Protein AF-A0A7X9BY46-F1 (afdb_monomer_lite)

pLDDT: mean 79.24, std 11.32, range [39.75, 95.69]

Sequence (156 aa):
MREKTQLNFAQRWQTKLDAPRKAKAKKRRRIIGWVFLGVFIIILGSFPWLYKYKLGMDIAVVNQEIENLQELDFRVYERDTLQAKVNTLEETLEIIEENRMDPSEVLNRLQEYLPAGAVVNSFDMQKDKTLNASITFLSPLDVTFFWSMMNDSEYF

Secondary structure (DSSP, 8-state):
--------HHHHHHHHHHHHHHHHHHHHHHHHHHHHHHHHHHHHHHHHHHHHHHHHHHHHHHHHHHHHHHHHHHHHHHHHHHHHHHHHHHHHHHHHHHH---HHHHHHHHHHHSPTT-EEEEEEE-TTS-EEEEEE-SSHHHHHHHHHHHHH-TT-

Structure (mmCIF, N/CA/C/O backbone):
data_AF-A0A7X9BY46-F1
#
_entry.id   AF-A0A7X9BY46-F1
#
loop_
_atom_site.group_PDB
_atom_site.id
_atom_site.type_symbol
_atom_site.label_atom_id
_atom_site.label_alt_id
_atom_site.label_comp_id
_atom_site.label_asym_id
_atom_site.label_entity_id
_atom_site.label_seq_id
_atom_site.pdbx_PDB_ins_code
_atom_site.Cartn_x
_atom_site.Cartn_y
_atom_site.Cartn_z
_atom_site.occupancy
_atom_site.B_iso_or_equiv
_atom_site.auth_seq_id
_atom_site.auth_comp_id
_atom_site.auth_asym_id
_atom_site.auth_atom_id
_atom_site.pdbx_PDB_model_num
ATOM 1 N N . MET A 1 1 ? 73.039 -23.272 -64.026 1.00 39.75 1 MET A N 1
ATOM 2 C CA . MET A 1 1 ? 71.805 -23.506 -64.809 1.00 39.75 1 MET A CA 1
ATOM 3 C C . MET A 1 1 ? 70.840 -22.369 -64.502 1.00 39.75 1 MET A C 1
ATOM 5 O O . MET A 1 1 ? 70.573 -22.135 -63.336 1.00 39.75 1 MET A O 1
ATOM 9 N N . ARG A 1 2 ? 70.432 -21.583 -65.507 1.00 44.75 2 ARG A N 1
ATOM 10 C CA . ARG A 1 2 ? 69.537 -20.425 -65.328 1.00 44.75 2 ARG A CA 1
ATOM 11 C C . ARG A 1 2 ? 68.089 -20.916 -65.307 1.00 44.75 2 ARG A C 1
ATOM 13 O O . ARG A 1 2 ? 67.628 -21.455 -66.312 1.00 44.75 2 ARG A O 1
ATOM 20 N N . GLU A 1 3 ? 67.397 -20.742 -64.185 1.00 47.78 3 GLU A N 1
ATOM 21 C CA . GLU A 1 3 ? 65.961 -21.007 -64.080 1.00 47.78 3 GLU A CA 1
ATOM 22 C C . GLU A 1 3 ? 65.198 -20.124 -65.071 1.00 47.78 3 GLU A C 1
ATOM 24 O O . GLU A 1 3 ? 65.219 -18.893 -64.996 1.00 47.78 3 GLU A O 1
ATOM 29 N N . LYS A 1 4 ? 64.525 -20.759 -66.033 1.00 51.00 4 LYS A N 1
ATOM 30 C CA . LYS A 1 4 ? 63.579 -20.084 -66.917 1.00 51.00 4 LYS A CA 1
ATOM 31 C C . LYS A 1 4 ? 62.313 -19.807 -66.114 1.00 51.00 4 LYS A C 1
ATOM 33 O O . LYS A 1 4 ? 61.404 -20.630 -66.076 1.00 51.00 4 LYS A O 1
ATOM 38 N N . THR A 1 5 ? 62.244 -18.639 -65.487 1.00 58.19 5 THR A N 1
ATOM 39 C CA . THR A 1 5 ? 60.990 -18.078 -64.981 1.00 58.19 5 THR A CA 1
ATOM 40 C C . THR A 1 5 ? 60.095 -17.805 -66.189 1.00 58.19 5 THR A C 1
ATOM 42 O O . THR A 1 5 ? 60.192 -16.767 -66.840 1.00 58.19 5 THR A O 1
ATOM 45 N N . GLN A 1 6 ? 59.247 -18.770 -66.550 1.00 58.09 6 GLN A N 1
ATOM 46 C CA . GLN A 1 6 ? 58.177 -18.542 -67.513 1.00 58.09 6 GLN A CA 1
ATOM 47 C C . GLN A 1 6 ? 57.203 -17.543 -66.888 1.00 58.09 6 GLN A C 1
ATOM 49 O O . GLN A 1 6 ? 56.367 -17.868 -66.047 1.00 58.09 6 GLN A O 1
ATOM 54 N N . LEU A 1 7 ? 57.372 -16.278 -67.259 1.00 57.84 7 LEU A N 1
ATOM 55 C CA . LEU A 1 7 ? 56.480 -15.195 -66.891 1.00 57.84 7 LEU A CA 1
ATOM 56 C C . LEU A 1 7 ? 55.132 -15.466 -67.561 1.00 57.84 7 LEU A C 1
ATOM 58 O O . LEU A 1 7 ? 54.968 -15.257 -68.758 1.00 57.84 7 LEU A O 1
ATOM 62 N N . ASN A 1 8 ? 54.166 -15.967 -66.794 1.00 68.12 8 ASN A N 1
ATOM 63 C CA . ASN A 1 8 ? 52.811 -16.212 -67.274 1.00 68.12 8 ASN A CA 1
ATOM 64 C C . ASN A 1 8 ? 52.097 -14.866 -67.515 1.00 68.12 8 ASN A C 1
ATOM 66 O O . ASN A 1 8 ? 51.413 -14.317 -66.643 1.00 68.12 8 ASN A O 1
ATOM 70 N N . PHE A 1 9 ? 52.342 -14.276 -68.687 1.00 70.75 9 PHE A N 1
ATOM 71 C CA . PHE A 1 9 ? 51.818 -12.969 -69.089 1.00 70.75 9 PHE A CA 1
ATOM 72 C C . PHE A 1 9 ? 50.289 -12.958 -69.139 1.00 70.75 9 PHE A C 1
ATOM 74 O O . PHE A 1 9 ? 49.684 -11.977 -68.710 1.00 70.75 9 PHE A O 1
ATOM 81 N N . ALA A 1 10 ? 49.668 -14.060 -69.573 1.00 74.88 10 ALA A N 1
ATOM 82 C CA . ALA A 1 10 ? 48.215 -14.202 -69.631 1.00 74.88 10 ALA A CA 1
ATOM 83 C C . ALA A 1 10 ? 47.583 -14.107 -68.234 1.00 74.88 10 ALA A C 1
ATOM 85 O O . ALA A 1 10 ? 46.662 -13.319 -68.017 1.00 74.88 10 ALA A O 1
ATOM 86 N N . GLN A 1 11 ? 48.151 -14.818 -67.256 1.00 75.25 11 GLN A N 1
ATOM 87 C CA . GLN A 1 11 ? 47.676 -14.774 -65.875 1.00 75.25 11 GLN A CA 1
ATOM 88 C C . GLN A 1 11 ? 47.862 -13.380 -65.262 1.00 75.25 11 GLN A C 1
ATOM 90 O O . GLN A 1 11 ? 46.937 -12.845 -64.660 1.00 75.25 11 GLN A O 1
ATOM 95 N N . ARG A 1 12 ? 49.016 -12.728 -65.468 1.00 77.12 12 ARG A N 1
ATOM 96 C CA . ARG A 1 12 ? 49.237 -11.345 -64.997 1.00 77.12 12 ARG A CA 1
ATOM 97 C C . ARG A 1 12 ? 48.282 -10.340 -65.645 1.00 77.12 12 ARG A C 1
ATOM 99 O O . ARG A 1 12 ? 47.848 -9.408 -64.968 1.00 77.12 12 ARG A O 1
ATOM 106 N N . TRP A 1 13 ? 47.958 -10.512 -66.924 1.00 76.19 13 TRP A N 1
ATOM 107 C CA . TRP A 1 13 ? 47.021 -9.652 -67.645 1.00 76.19 13 TRP A CA 1
ATOM 108 C C . TRP A 1 13 ? 45.596 -9.796 -67.108 1.00 76.19 13 TRP A C 1
ATOM 110 O O . TRP A 1 13 ? 44.945 -8.796 -66.807 1.00 76.19 13 TRP A O 1
ATOM 120 N N . GLN A 1 14 ? 45.148 -11.029 -66.871 1.00 78.38 14 GLN A N 1
ATOM 121 C CA . GLN A 1 14 ? 43.839 -11.307 -66.284 1.00 78.38 14 GLN A CA 1
ATOM 122 C C . GLN A 1 14 ? 43.729 -10.754 -64.856 1.00 78.38 14 GLN A C 1
ATOM 124 O O . GLN A 1 14 ? 42.752 -10.084 -64.523 1.00 78.38 14 GLN A O 1
ATOM 129 N N . THR A 1 15 ? 44.776 -10.899 -64.037 1.00 79.12 15 THR A N 1
ATOM 130 C CA . THR A 1 15 ? 44.816 -10.288 -62.700 1.00 79.12 15 THR A CA 1
ATOM 131 C C . THR A 1 15 ? 44.778 -8.760 -62.766 1.00 79.12 15 THR A C 1
ATOM 133 O O . THR A 1 15 ? 44.132 -8.145 -61.921 1.00 79.12 15 THR A O 1
ATOM 136 N N . LYS A 1 16 ? 45.420 -8.129 -63.762 1.00 76.81 16 LYS A N 1
ATOM 137 C CA . LYS A 1 16 ? 45.350 -6.670 -63.976 1.00 76.81 16 LYS A CA 1
ATOM 138 C C . LYS A 1 16 ? 43.960 -6.207 -64.421 1.00 76.81 16 LYS A C 1
ATOM 140 O O . LYS A 1 16 ? 43.518 -5.159 -63.959 1.00 76.81 16 LYS A O 1
ATOM 145 N N . LEU A 1 17 ? 43.266 -6.978 -65.258 1.00 77.69 17 LEU A N 1
ATOM 146 C CA . LEU A 1 17 ? 41.890 -6.688 -65.681 1.00 77.69 17 LEU A CA 1
ATOM 147 C C . LEU A 1 17 ? 40.881 -6.848 -64.532 1.00 77.69 17 LEU A C 1
ATOM 149 O O . LEU A 1 17 ? 39.957 -6.043 -64.398 1.00 77.69 17 LEU A O 1
ATOM 153 N N . ASP A 1 18 ? 41.086 -7.832 -63.655 1.00 79.69 18 ASP A N 1
ATOM 154 C CA . ASP A 1 18 ? 40.222 -8.073 -62.495 1.00 79.69 18 ASP A CA 1
ATOM 155 C C . ASP A 1 18 ? 40.558 -7.204 -61.278 1.00 79.69 18 ASP A C 1
ATOM 157 O O . ASP A 1 18 ? 39.696 -6.980 -60.423 1.00 79.69 18 ASP A O 1
ATOM 161 N N . ALA A 1 19 ? 41.786 -6.689 -61.177 1.00 80.38 19 ALA A N 1
ATOM 162 C CA . ALA A 1 19 ? 42.225 -5.805 -60.099 1.00 80.38 19 ALA A CA 1
ATOM 163 C C . ALA A 1 19 ? 41.276 -4.613 -59.850 1.00 80.38 19 ALA A C 1
ATOM 165 O O . ALA A 1 19 ? 40.884 -4.426 -58.695 1.00 80.38 19 ALA A O 1
ATOM 166 N N . PRO A 1 20 ? 40.822 -3.836 -60.859 1.00 81.19 20 PRO A N 1
ATOM 167 C CA . PRO A 1 20 ? 39.886 -2.734 -60.629 1.00 81.19 20 PRO A CA 1
ATOM 168 C C . PRO A 1 20 ? 38.505 -3.214 -60.161 1.00 81.19 20 PRO A C 1
ATOM 170 O O . PRO A 1 20 ? 37.886 -2.562 -59.316 1.00 81.19 20 PRO A O 1
ATOM 173 N N . ARG A 1 21 ? 38.018 -4.367 -60.644 1.00 81.44 21 ARG A N 1
ATOM 174 C CA . ARG A 1 21 ? 36.743 -4.960 -60.195 1.00 81.44 21 ARG A CA 1
ATOM 175 C C . ARG A 1 21 ? 36.832 -5.428 -58.740 1.00 81.44 21 ARG A C 1
ATOM 177 O O . ARG A 1 21 ? 35.977 -5.075 -57.925 1.00 81.44 21 ARG A O 1
ATOM 184 N N . LYS A 1 22 ? 37.901 -6.144 -58.384 1.00 83.19 22 LYS A N 1
ATOM 185 C CA . LYS A 1 22 ? 38.172 -6.611 -57.013 1.00 83.19 22 LYS A CA 1
ATOM 186 C C . LYS A 1 22 ? 38.416 -5.445 -56.051 1.00 83.19 22 LYS A C 1
ATOM 188 O O . LYS A 1 22 ? 37.908 -5.469 -54.931 1.00 83.19 22 LYS A O 1
ATOM 193 N N . ALA A 1 23 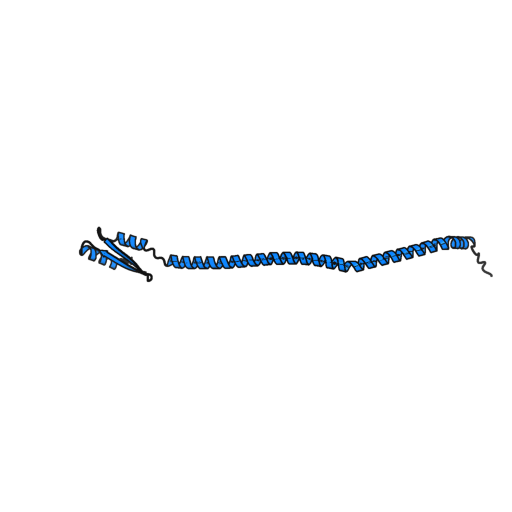? 39.105 -4.390 -56.487 1.00 83.44 23 ALA A N 1
ATOM 194 C CA . ALA A 1 23 ? 39.315 -3.177 -55.695 1.00 83.44 23 ALA A CA 1
ATOM 195 C C . ALA A 1 23 ? 37.996 -2.440 -55.406 1.00 83.44 23 ALA A C 1
ATOM 197 O O . ALA A 1 23 ? 37.740 -2.072 -54.256 1.00 83.44 23 ALA A O 1
ATOM 198 N N . LYS A 1 24 ? 37.115 -2.292 -56.408 1.00 85.44 24 LYS A N 1
ATOM 199 C CA . LYS A 1 24 ? 35.766 -1.726 -56.224 1.00 85.44 24 LYS A CA 1
ATOM 200 C C . LYS A 1 24 ? 34.924 -2.569 -55.261 1.00 85.44 24 LYS A C 1
ATOM 202 O O . LYS A 1 24 ? 34.316 -2.016 -54.345 1.00 85.44 24 LYS A O 1
ATOM 207 N N . ALA A 1 25 ? 34.942 -3.895 -55.402 1.00 87.00 25 ALA A N 1
ATOM 208 C CA . ALA A 1 25 ? 34.233 -4.804 -54.500 1.00 87.00 25 ALA A CA 1
ATOM 209 C C . ALA A 1 25 ? 34.760 -4.728 -53.055 1.00 87.00 25 ALA A C 1
ATOM 211 O O . ALA A 1 25 ? 33.967 -4.666 -52.115 1.00 87.00 25 ALA A O 1
ATOM 212 N N . LYS A 1 26 ? 36.084 -4.658 -52.862 1.00 88.62 26 LYS A N 1
ATOM 213 C CA . LYS A 1 26 ? 36.712 -4.500 -51.539 1.00 88.62 26 LYS A CA 1
ATOM 214 C C . LYS A 1 26 ? 36.345 -3.160 -50.895 1.00 88.62 26 LYS A C 1
ATOM 216 O O . LYS A 1 26 ? 35.997 -3.132 -49.717 1.00 88.62 26 LYS A O 1
ATOM 221 N N . LYS A 1 27 ? 36.348 -2.065 -51.666 1.00 89.50 27 LYS A N 1
ATOM 222 C CA . LYS A 1 27 ? 35.908 -0.740 -51.193 1.00 89.50 27 LYS A CA 1
ATOM 223 C C . LYS A 1 27 ? 34.431 -0.755 -50.791 1.00 89.50 27 LYS A C 1
ATOM 225 O O . LYS A 1 27 ? 34.106 -0.272 -49.713 1.00 89.50 27 LYS A O 1
ATOM 230 N N . ARG A 1 28 ? 33.558 -1.370 -51.599 1.00 90.62 28 ARG A N 1
ATOM 231 C CA . ARG A 1 28 ? 32.123 -1.515 -51.295 1.00 90.62 28 ARG A CA 1
ATOM 232 C C . ARG A 1 28 ? 31.891 -2.319 -50.016 1.00 90.62 28 ARG A C 1
ATOM 234 O O . ARG A 1 28 ? 31.163 -1.856 -49.149 1.00 90.62 28 ARG A O 1
ATOM 241 N N . ARG A 1 29 ? 32.549 -3.473 -49.860 1.00 92.38 29 ARG A N 1
ATOM 242 C CA . ARG A 1 29 ? 32.469 -4.281 -48.628 1.00 92.38 29 ARG A CA 1
ATOM 243 C C . ARG A 1 29 ? 32.945 -3.505 -47.403 1.00 92.38 29 ARG A C 1
ATOM 245 O O . ARG A 1 29 ? 32.303 -3.576 -46.365 1.00 92.38 29 ARG A O 1
ATOM 252 N N . ARG A 1 30 ? 34.021 -2.721 -47.536 1.00 92.69 30 ARG A N 1
ATOM 253 C CA . ARG A 1 30 ? 34.515 -1.864 -46.451 1.00 92.69 30 ARG A CA 1
ATOM 254 C C . ARG A 1 30 ? 33.489 -0.802 -46.055 1.00 92.69 30 ARG A C 1
ATOM 256 O O . ARG A 1 30 ? 33.253 -0.624 -44.872 1.00 92.69 30 ARG A O 1
ATOM 263 N N . ILE A 1 31 ? 32.876 -0.123 -47.027 1.00 93.81 31 ILE A N 1
ATOM 264 C CA . ILE A 1 31 ? 31.834 0.886 -46.768 1.00 93.81 31 ILE A CA 1
ATOM 265 C C . ILE A 1 31 ? 30.633 0.244 -46.070 1.00 93.81 31 ILE A C 1
ATOM 267 O O . ILE A 1 31 ? 30.194 0.747 -45.047 1.00 93.81 31 ILE A O 1
ATOM 271 N N . ILE A 1 32 ? 30.152 -0.892 -46.578 1.00 94.81 32 ILE A N 1
ATOM 272 C CA . ILE A 1 32 ? 29.040 -1.630 -45.967 1.00 94.81 32 ILE A CA 1
ATOM 273 C C . ILE A 1 32 ? 29.382 -2.028 -44.525 1.00 94.81 32 ILE A C 1
ATOM 275 O O . ILE A 1 32 ? 28.563 -1.830 -43.636 1.00 94.81 32 ILE A O 1
ATOM 279 N N . GLY A 1 33 ? 30.603 -2.511 -44.274 1.00 95.44 33 GLY A N 1
ATOM 280 C CA . GLY A 1 33 ? 31.068 -2.830 -42.923 1.00 95.44 33 GLY A CA 1
ATOM 281 C C . GLY A 1 33 ? 31.021 -1.627 -41.976 1.00 95.44 33 GLY A C 1
ATOM 282 O O . GLY A 1 33 ? 30.515 -1.751 -40.867 1.00 95.44 33 GLY A O 1
ATOM 283 N N . TRP A 1 34 ? 31.470 -0.451 -42.428 1.00 95.69 34 TRP A N 1
ATOM 284 C CA . TRP A 1 34 ? 31.388 0.781 -41.634 1.00 95.69 34 TRP A CA 1
ATOM 285 C C . TRP A 1 34 ? 29.950 1.236 -41.378 1.00 95.69 34 TRP A C 1
ATOM 287 O O . TRP A 1 34 ? 29.652 1.698 -40.281 1.00 95.69 34 TRP A O 1
ATOM 297 N N . VAL A 1 35 ? 29.052 1.072 -42.354 1.00 95.00 35 VAL A N 1
ATOM 298 C CA . VAL A 1 35 ? 27.626 1.384 -42.180 1.00 95.0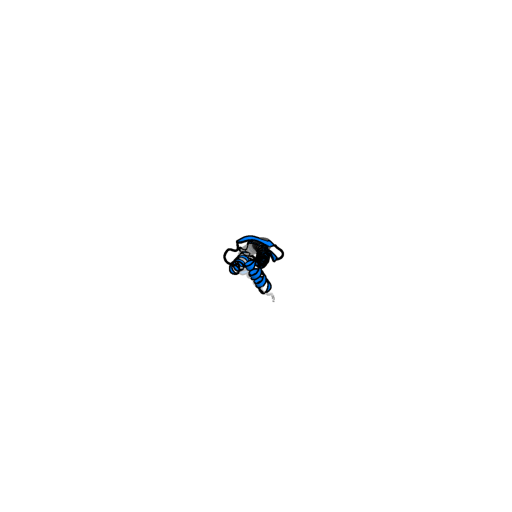0 35 VAL A CA 1
ATOM 299 C C . VAL A 1 35 ? 27.002 0.474 -41.123 1.00 95.00 35 VAL A C 1
ATOM 301 O O . VAL A 1 35 ? 26.357 0.972 -40.204 1.00 95.00 35 VAL A O 1
ATOM 304 N N . PHE A 1 36 ? 27.240 -0.838 -41.195 1.00 95.69 36 PHE A N 1
ATOM 305 C CA . PHE A 1 36 ? 26.735 -1.775 -40.188 1.00 95.69 36 PHE A CA 1
ATOM 306 C C . PHE A 1 36 ? 27.294 -1.488 -38.797 1.00 95.69 36 PHE A C 1
ATOM 308 O O . PHE A 1 36 ? 26.539 -1.509 -37.829 1.00 95.69 36 PHE A O 1
ATOM 315 N N . LEU A 1 37 ? 28.586 -1.168 -38.694 1.00 95.38 37 LEU A N 1
ATOM 316 C CA . LEU A 1 37 ? 29.198 -0.797 -37.421 1.00 95.38 37 LEU A CA 1
ATOM 317 C C . LEU A 1 37 ? 28.551 0.469 -36.835 1.00 95.38 37 LEU A C 1
ATOM 319 O O . LEU A 1 37 ? 28.238 0.502 -35.649 1.00 95.38 37 LEU A O 1
ATOM 323 N N . GLY A 1 38 ? 28.305 1.486 -37.665 1.00 94.50 38 GLY A N 1
ATOM 324 C CA . GLY A 1 38 ? 27.643 2.719 -37.237 1.00 94.50 38 GLY A CA 1
ATOM 325 C C . GLY A 1 38 ? 26.225 2.473 -36.722 1.00 94.50 38 GLY A C 1
ATOM 326 O O . GLY A 1 38 ? 25.875 2.931 -35.638 1.00 94.50 38 GLY A O 1
ATOM 327 N N . VAL A 1 39 ? 25.429 1.685 -37.451 1.00 94.00 39 VAL A N 1
ATOM 328 C CA . VAL A 1 39 ? 24.070 1.310 -37.025 1.00 94.00 39 VAL A CA 1
ATOM 329 C C . VAL A 1 39 ? 24.102 0.511 -35.722 1.00 94.00 39 VAL A C 1
ATOM 331 O O . VAL A 1 39 ? 23.307 0.771 -34.822 1.00 94.00 39 VAL A O 1
ATOM 334 N N . PHE A 1 40 ? 25.045 -0.419 -35.581 1.00 94.62 40 PHE A N 1
ATOM 335 C CA . PHE A 1 40 ? 25.187 -1.230 -34.375 1.00 94.62 40 PHE A CA 1
ATOM 336 C C . PHE A 1 40 ? 25.486 -0.381 -33.130 1.00 94.62 40 PHE A C 1
ATOM 338 O O . PHE A 1 40 ? 24.876 -0.589 -32.083 1.00 94.62 40 PHE A O 1
ATOM 345 N N . ILE A 1 41 ? 26.361 0.623 -33.256 1.00 93.00 41 ILE A N 1
ATOM 346 C CA . ILE A 1 41 ? 26.669 1.564 -32.169 1.00 93.00 41 ILE A CA 1
ATOM 347 C C . ILE A 1 41 ? 25.435 2.391 -31.791 1.00 93.00 41 ILE A C 1
ATOM 349 O O . ILE A 1 41 ? 25.182 2.588 -30.605 1.00 93.00 41 ILE A O 1
ATOM 353 N N . ILE A 1 42 ? 24.643 2.838 -32.770 1.00 90.62 42 ILE A N 1
ATOM 354 C CA . ILE A 1 42 ? 23.410 3.598 -32.511 1.00 90.62 42 ILE A CA 1
ATOM 355 C C . ILE A 1 42 ? 22.397 2.742 -31.741 1.00 90.62 42 ILE A C 1
ATOM 357 O O . ILE A 1 42 ? 21.835 3.205 -30.751 1.00 90.62 42 ILE A O 1
ATOM 361 N N . ILE A 1 43 ? 22.202 1.483 -32.145 1.00 88.62 43 ILE A N 1
ATOM 362 C CA . ILE A 1 43 ? 21.283 0.561 -31.463 1.00 88.62 43 ILE A CA 1
ATOM 363 C C . ILE A 1 43 ? 21.738 0.330 -30.016 1.00 88.62 43 ILE A C 1
ATOM 365 O O . ILE A 1 43 ? 20.943 0.511 -29.093 1.00 88.62 43 ILE A O 1
ATOM 369 N N . LEU A 1 44 ? 23.020 0.017 -29.801 1.00 89.62 44 LEU A N 1
ATOM 370 C CA . LEU A 1 44 ? 23.588 -0.154 -28.459 1.00 89.62 44 LEU A CA 1
ATOM 371 C C . LEU A 1 44 ? 23.467 1.113 -27.606 1.00 89.62 44 LEU A C 1
ATOM 373 O O . LEU A 1 44 ? 23.105 1.025 -26.437 1.00 89.62 44 LEU A O 1
ATOM 377 N N . GLY A 1 45 ? 23.723 2.286 -28.184 1.00 87.62 45 GLY A N 1
ATOM 378 C CA . GLY A 1 45 ? 23.603 3.572 -27.496 1.00 87.62 45 GLY A CA 1
ATOM 379 C C . GLY A 1 45 ? 22.160 3.956 -27.161 1.00 87.62 45 GLY A C 1
ATOM 380 O O . GLY A 1 45 ? 21.928 4.658 -26.180 1.00 87.62 45 GLY A O 1
ATOM 381 N N . SER A 1 46 ? 21.184 3.475 -27.935 1.00 87.06 46 SER A N 1
ATOM 382 C CA . SER A 1 46 ? 19.753 3.698 -27.683 1.00 87.06 46 SER A CA 1
ATOM 383 C C . SER A 1 46 ? 19.156 2.747 -26.638 1.00 87.06 46 SER A C 1
ATOM 385 O O . SER A 1 46 ? 18.129 3.055 -26.029 1.00 87.06 46 SER A O 1
ATOM 387 N N . PHE A 1 47 ? 19.814 1.613 -26.381 1.00 87.69 47 PHE A N 1
ATOM 388 C CA . PHE A 1 47 ? 19.332 0.579 -25.465 1.00 87.69 47 PHE A CA 1
ATOM 389 C C . PHE A 1 47 ? 19.113 1.075 -24.021 1.00 87.69 47 PHE A C 1
ATOM 391 O O . PHE A 1 47 ? 18.060 0.783 -23.450 1.00 87.69 47 PHE A O 1
ATOM 398 N N . PRO A 1 48 ? 20.014 1.887 -23.423 1.00 88.56 48 PRO A N 1
ATOM 399 C CA . PRO A 1 48 ? 19.801 2.448 -22.090 1.00 88.56 48 PRO A CA 1
ATOM 400 C C . PRO A 1 48 ? 18.554 3.330 -21.994 1.00 88.56 48 PRO A C 1
ATOM 402 O O . PRO A 1 48 ? 17.912 3.370 -20.946 1.00 88.56 48 PRO A O 1
ATOM 405 N N . TRP A 1 49 ? 18.202 4.040 -23.068 1.00 86.38 49 TRP A N 1
ATOM 406 C CA . TRP A 1 49 ? 17.035 4.921 -23.075 1.00 86.38 49 TRP A CA 1
ATOM 407 C C . TRP A 1 49 ? 15.733 4.120 -23.106 1.00 86.38 49 TRP A C 1
ATOM 409 O O . TRP A 1 49 ? 14.840 4.371 -22.299 1.00 86.38 49 TRP A O 1
ATOM 419 N N . LEU A 1 50 ? 15.672 3.086 -23.950 1.00 84.31 50 LEU A N 1
ATOM 420 C CA . LEU A 1 50 ? 14.550 2.143 -23.982 1.00 84.31 50 LEU A CA 1
ATOM 421 C C . LEU A 1 50 ? 14.371 1.426 -22.638 1.00 84.31 50 LEU A C 1
ATOM 423 O O . LEU A 1 50 ? 13.248 1.271 -22.162 1.00 84.31 50 LEU A O 1
ATOM 427 N N . TYR A 1 51 ? 15.474 1.038 -21.994 1.00 88.50 51 TYR A N 1
ATOM 428 C CA . TYR A 1 51 ? 15.432 0.400 -20.681 1.00 88.50 51 TYR A CA 1
ATOM 429 C C . TYR A 1 51 ? 14.905 1.343 -19.590 1.00 88.50 51 TYR A C 1
ATOM 431 O O . TYR A 1 51 ? 14.040 0.954 -18.808 1.00 88.50 51 TYR A O 1
ATOM 439 N N . LYS A 1 52 ? 15.361 2.603 -19.570 1.00 88.44 52 LYS A N 1
ATOM 440 C CA . LYS A 1 52 ? 14.836 3.625 -18.648 1.00 88.44 52 LYS A CA 1
ATOM 441 C C . LYS A 1 52 ? 13.351 3.893 -18.864 1.00 88.44 52 LYS A C 1
ATOM 443 O O . LYS A 1 52 ? 12.626 4.057 -17.890 1.00 88.44 52 LYS A O 1
ATOM 448 N N . TYR A 1 53 ? 12.906 3.932 -20.116 1.00 89.19 53 TYR A N 1
ATOM 449 C CA . TYR A 1 53 ? 11.497 4.134 -20.436 1.00 89.19 53 TYR A CA 1
ATOM 450 C C . TYR A 1 53 ? 10.628 2.997 -19.887 1.00 89.19 53 TYR A C 1
ATOM 452 O O . TYR A 1 53 ? 9.640 3.257 -19.203 1.00 89.19 53 TYR A O 1
ATOM 460 N N . LYS A 1 54 ? 11.047 1.743 -20.101 1.00 90.50 54 LYS A N 1
ATOM 461 C CA . LYS A 1 54 ? 10.361 0.575 -19.538 1.00 90.50 54 LYS A CA 1
ATOM 462 C C . LYS A 1 54 ? 10.320 0.620 -18.007 1.00 90.50 54 LYS A C 1
ATOM 464 O O . LYS A 1 54 ? 9.255 0.460 -17.430 1.00 90.50 54 LYS A O 1
ATOM 469 N N . LEU A 1 55 ? 11.453 0.910 -17.364 1.00 88.81 55 LEU A N 1
ATOM 470 C CA . LEU A 1 55 ? 11.518 1.061 -15.907 1.00 88.81 55 LEU A CA 1
ATOM 471 C C . LEU A 1 55 ? 10.553 2.131 -15.384 1.00 88.81 55 LEU A C 1
ATOM 473 O O . LEU A 1 55 ? 9.917 1.921 -14.361 1.00 88.81 55 LEU A O 1
ATOM 477 N N . GLY A 1 56 ? 10.430 3.266 -16.076 1.00 90.25 56 GLY A N 1
ATOM 478 C CA . GLY A 1 56 ? 9.488 4.318 -15.691 1.00 90.25 56 GLY A CA 1
ATOM 479 C C . GLY A 1 56 ? 8.032 3.855 -15.743 1.00 90.25 56 GLY A C 1
ATOM 480 O O . GLY A 1 56 ? 7.261 4.179 -14.844 1.00 90.25 56 GLY A O 1
ATOM 481 N N . MET A 1 57 ? 7.669 3.061 -16.755 1.00 91.06 57 MET A N 1
ATOM 482 C CA . MET A 1 57 ? 6.340 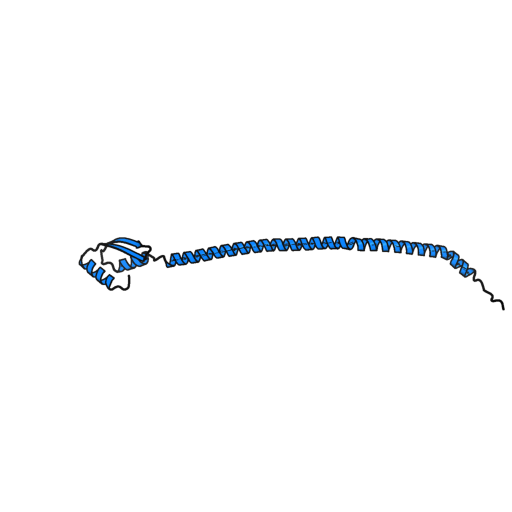2.451 -16.834 1.00 91.06 57 MET A CA 1
ATOM 483 C C . MET A 1 57 ? 6.102 1.444 -15.708 1.00 91.06 57 MET A C 1
ATOM 485 O O . MET A 1 57 ? 5.066 1.510 -15.054 1.00 91.06 57 MET A O 1
ATOM 489 N N . ASP A 1 58 ? 7.060 0.549 -15.463 1.00 88.38 58 ASP A N 1
ATOM 490 C CA . ASP A 1 58 ? 6.940 -0.473 -14.419 1.00 88.38 58 ASP A CA 1
ATOM 491 C C . ASP A 1 58 ? 6.796 0.183 -13.031 1.00 88.38 58 ASP A C 1
ATOM 493 O O . ASP A 1 58 ? 5.939 -0.208 -12.242 1.00 88.38 58 ASP A O 1
ATOM 497 N N . ILE A 1 59 ? 7.562 1.248 -12.759 1.00 89.31 59 ILE A N 1
ATOM 498 C CA . ILE A 1 59 ? 7.445 2.041 -11.524 1.00 89.31 59 ILE A CA 1
ATOM 499 C C . ILE A 1 59 ? 6.069 2.705 -11.413 1.00 89.31 59 ILE A C 1
ATOM 501 O O . ILE A 1 59 ? 5.493 2.719 -10.330 1.00 89.31 59 ILE A O 1
ATOM 505 N N . ALA A 1 60 ? 5.530 3.255 -12.504 1.00 90.94 60 ALA A N 1
ATOM 506 C CA . ALA A 1 60 ? 4.219 3.900 -12.478 1.00 90.94 60 ALA A CA 1
ATOM 507 C C . ALA A 1 60 ? 3.097 2.909 -12.130 1.00 90.94 60 ALA A C 1
ATOM 509 O O . ALA A 1 60 ? 2.238 3.230 -11.313 1.00 90.94 60 ALA A O 1
ATOM 510 N N . VAL A 1 61 ? 3.140 1.697 -12.695 1.00 91.31 61 VAL A N 1
ATOM 511 C CA . VAL A 1 61 ? 2.175 0.631 -12.384 1.00 91.31 61 VAL A CA 1
ATOM 512 C C . VAL A 1 61 ? 2.268 0.228 -10.913 1.00 91.31 61 VAL A C 1
ATOM 514 O O . VAL A 1 61 ? 1.249 0.173 -10.229 1.00 91.31 61 VAL A O 1
ATOM 517 N N . VAL A 1 62 ? 3.483 0.005 -10.407 1.00 90.56 62 VAL A N 1
ATOM 518 C CA . VAL A 1 62 ? 3.697 -0.373 -9.002 1.00 90.56 62 VAL A CA 1
ATOM 519 C C . VAL A 1 62 ? 3.251 0.737 -8.049 1.00 90.56 62 VAL A C 1
ATOM 521 O O . VAL A 1 62 ? 2.598 0.455 -7.051 1.00 90.56 62 VAL A O 1
ATOM 524 N N . ASN A 1 63 ? 3.551 2.002 -8.349 1.00 90.19 63 ASN A N 1
ATOM 525 C CA . ASN A 1 63 ? 3.108 3.124 -7.519 1.00 90.19 63 ASN A CA 1
ATOM 526 C C . ASN A 1 63 ? 1.581 3.223 -7.463 1.00 90.19 63 ASN A C 1
ATOM 528 O O . ASN A 1 63 ? 1.030 3.453 -6.392 1.00 90.19 63 ASN A O 1
ATOM 532 N N . GLN A 1 64 ? 0.902 2.999 -8.587 1.00 88.88 64 GLN A N 1
ATOM 533 C CA . GLN A 1 64 ? -0.557 2.984 -8.622 1.00 88.88 64 GLN A CA 1
ATOM 534 C C . GLN A 1 64 ? -1.139 1.839 -7.775 1.00 88.88 64 GLN A C 1
ATOM 536 O O . GLN A 1 64 ? -2.152 2.011 -7.103 1.00 88.88 64 GLN A O 1
ATOM 541 N N . GLU A 1 65 ? -0.494 0.672 -7.771 1.00 86.56 65 GLU A N 1
ATOM 542 C CA . GLU A 1 65 ? -0.892 -0.447 -6.912 1.00 86.56 65 GLU A CA 1
ATOM 543 C C . GLU A 1 65 ? -0.675 -0.134 -5.422 1.00 86.56 65 GLU A C 1
ATOM 545 O O . GLU A 1 65 ? -1.547 -0.421 -4.603 1.00 86.56 65 GLU A O 1
ATOM 550 N N . ILE A 1 66 ? 0.432 0.529 -5.074 1.00 84.31 66 ILE A N 1
ATOM 551 C CA . ILE A 1 66 ? 0.702 0.998 -3.706 1.00 84.31 66 ILE A CA 1
ATOM 552 C C . ILE A 1 66 ? -0.360 2.005 -3.246 1.00 84.31 66 ILE A C 1
ATOM 554 O O . ILE A 1 66 ? -0.859 1.881 -2.129 1.00 84.31 66 ILE A O 1
ATOM 558 N N . GLU A 1 67 ? -0.730 2.977 -4.082 1.00 83.94 67 GLU A N 1
ATOM 559 C CA . GLU A 1 67 ? -1.772 3.961 -3.749 1.00 83.94 67 GLU A CA 1
ATOM 560 C C . GLU A 1 67 ? -3.123 3.287 -3.472 1.00 83.94 67 GLU A C 1
ATOM 562 O O . GLU A 1 67 ? -3.775 3.591 -2.472 1.00 83.94 67 GLU A O 1
ATOM 567 N N . ASN A 1 68 ? -3.511 2.308 -4.294 1.00 81.56 68 ASN A N 1
ATOM 568 C CA . ASN A 1 68 ? -4.747 1.550 -4.082 1.00 81.56 68 ASN A CA 1
ATOM 569 C C . ASN A 1 68 ? -4.732 0.767 -2.757 1.00 81.56 68 ASN A C 1
ATOM 571 O O . ASN A 1 68 ? -5.753 0.681 -2.072 1.00 81.56 68 ASN A O 1
ATOM 575 N N . LEU A 1 69 ? -3.583 0.194 -2.384 1.00 82.81 69 LEU A N 1
ATOM 576 C CA . LEU A 1 69 ? -3.431 -0.520 -1.113 1.00 82.81 69 LEU A CA 1
ATOM 577 C C . LEU A 1 69 ? -3.488 0.429 0.090 1.00 82.81 69 LEU A C 1
ATOM 579 O O . LEU A 1 69 ? -4.096 0.085 1.099 1.00 82.81 69 LEU A O 1
ATOM 583 N N . GLN A 1 70 ? -2.934 1.638 -0.023 1.00 82.25 70 GLN A N 1
ATOM 584 C CA . GLN A 1 70 ? -3.034 2.652 1.032 1.00 82.25 70 GLN A CA 1
ATOM 585 C C . GLN A 1 70 ? -4.479 3.104 1.275 1.00 82.25 70 GLN A C 1
ATOM 587 O O . GLN A 1 70 ? -4.877 3.293 2.426 1.00 82.25 70 GLN A O 1
ATOM 592 N N . GLU A 1 71 ? -5.286 3.254 0.219 1.00 82.81 71 GLU A N 1
ATOM 593 C CA . GLU A 1 71 ? -6.715 3.549 0.382 1.00 82.81 71 GLU A CA 1
ATOM 594 C C . GLU A 1 71 ? -7.443 2.400 1.099 1.00 82.81 71 GLU A C 1
ATOM 596 O O . GLU A 1 71 ? -8.287 2.639 1.968 1.00 82.81 71 GLU A O 1
ATOM 601 N N . LEU A 1 72 ? -7.099 1.150 0.774 1.00 82.25 72 LEU A N 1
ATOM 602 C CA . LEU A 1 72 ? -7.676 -0.022 1.427 1.00 82.25 72 LEU A CA 1
ATOM 603 C C . LEU A 1 72 ? -7.315 -0.075 2.919 1.00 82.25 72 LEU A C 1
ATOM 605 O O . LEU A 1 72 ? -8.209 -0.278 3.742 1.00 82.25 72 LEU A O 1
ATOM 609 N N . ASP A 1 73 ? -6.054 0.173 3.275 1.00 82.38 73 ASP A N 1
ATOM 610 C CA . ASP A 1 73 ? -5.602 0.237 4.671 1.00 82.38 73 ASP A CA 1
ATOM 611 C C . ASP A 1 73 ? -6.358 1.312 5.463 1.00 82.38 73 ASP A C 1
ATOM 613 O O . ASP A 1 73 ? -6.789 1.066 6.594 1.00 82.38 73 ASP A O 1
ATOM 617 N N . PHE A 1 74 ? -6.597 2.484 4.864 1.00 84.56 74 PHE A N 1
ATOM 618 C CA . PHE A 1 74 ? -7.389 3.539 5.500 1.00 84.56 74 PHE A CA 1
ATOM 619 C C . PHE A 1 74 ? -8.831 3.089 5.773 1.00 84.56 74 PHE A C 1
ATOM 621 O O . PHE A 1 74 ? -9.350 3.295 6.871 1.00 84.56 74 PHE A O 1
ATOM 628 N N . ARG A 1 75 ? -9.472 2.426 4.802 1.00 81.75 75 ARG A N 1
ATOM 629 C CA . ARG A 1 75 ? -10.841 1.907 4.958 1.00 81.75 75 ARG A CA 1
ATOM 630 C C . ARG A 1 75 ? -10.931 0.807 6.016 1.00 81.75 75 ARG A C 1
ATOM 632 O O . ARG A 1 75 ? -11.910 0.763 6.760 1.00 81.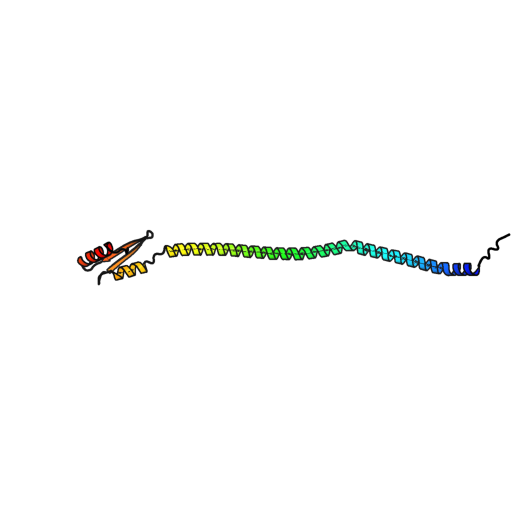75 75 ARG A O 1
ATOM 639 N N . VAL A 1 76 ? -9.929 -0.069 6.104 1.00 88.69 76 VAL A N 1
ATOM 640 C CA . VAL A 1 76 ? -9.861 -1.106 7.148 1.00 88.69 76 VAL A CA 1
ATOM 641 C C . VAL A 1 76 ? -9.700 -0.466 8.525 1.00 88.69 76 VAL A C 1
ATOM 643 O O . VAL A 1 76 ? -10.443 -0.812 9.443 1.00 88.69 76 VAL A O 1
ATOM 646 N N . TYR A 1 77 ? -8.811 0.520 8.657 1.00 89.88 77 TYR A N 1
ATOM 647 C CA . TYR A 1 77 ? -8.641 1.264 9.904 1.00 89.88 77 TYR A CA 1
ATOM 648 C C . TYR A 1 77 ? -9.941 1.955 10.341 1.00 89.88 77 TYR A C 1
ATOM 650 O O . TYR A 1 77 ? -10.361 1.822 11.491 1.00 89.88 77 TYR A O 1
ATOM 658 N N . GLU A 1 78 ? -10.628 2.644 9.426 1.00 89.50 78 GLU A N 1
ATOM 659 C CA . GLU A 1 78 ? -11.922 3.271 9.714 1.00 89.50 78 GLU A CA 1
ATOM 660 C C . GLU A 1 78 ? -12.946 2.234 10.200 1.00 89.50 78 GLU A C 1
ATOM 662 O O . GLU A 1 78 ? -13.580 2.426 11.241 1.00 89.50 78 GLU A O 1
ATOM 667 N N . ARG A 1 79 ? -13.046 1.090 9.517 1.00 91.31 79 ARG A N 1
ATOM 668 C CA . ARG A 1 79 ? -13.940 -0.005 9.906 1.00 91.31 79 ARG A CA 1
ATOM 669 C C . ARG A 1 79 ? -13.627 -0.542 11.302 1.00 91.31 79 ARG A C 1
ATOM 671 O O . ARG A 1 79 ? -14.555 -0.737 12.085 1.00 91.31 79 ARG A O 1
ATOM 678 N N . ASP A 1 80 ? -12.361 -0.765 11.634 1.00 88.56 80 ASP A N 1
ATOM 679 C CA . ASP A 1 80 ? -11.976 -1.304 12.942 1.00 88.56 80 ASP A CA 1
ATOM 680 C C . ASP A 1 80 ? -12.221 -0.295 14.071 1.00 88.56 80 ASP A C 1
ATOM 682 O O . ASP A 1 80 ? -12.703 -0.669 15.142 1.00 88.56 80 ASP A O 1
ATOM 686 N N . THR A 1 81 ? -11.999 1.001 13.827 1.00 89.69 81 THR A N 1
ATOM 687 C CA . THR A 1 81 ? -12.348 2.045 14.807 1.00 89.69 81 THR A CA 1
ATOM 688 C C . THR A 1 81 ? -13.855 2.156 15.037 1.00 89.69 81 THR A C 1
ATOM 690 O O . THR A 1 81 ? -14.290 2.365 16.172 1.00 89.69 81 THR A O 1
ATOM 693 N N . LEU A 1 82 ? -14.670 2.000 13.989 1.00 89.06 82 LEU A N 1
ATOM 694 C CA . LEU A 1 82 ? -16.126 1.975 14.112 1.00 89.06 82 LEU A CA 1
ATOM 695 C C . LEU A 1 82 ? -16.602 0.721 14.848 1.00 89.06 82 LEU A C 1
ATOM 697 O O . LEU A 1 82 ? -17.442 0.837 15.736 1.00 89.06 82 LEU A O 1
ATOM 701 N N . GLN A 1 83 ? -16.029 -0.448 14.553 1.00 89.19 83 GLN A N 1
ATOM 702 C CA . GLN A 1 83 ? -16.348 -1.688 15.262 1.00 89.19 83 GLN A CA 1
ATOM 703 C C . GLN A 1 83 ? -16.010 -1.586 16.753 1.00 89.19 83 GLN A C 1
ATOM 705 O O . GLN A 1 83 ? -16.812 -1.987 17.590 1.00 89.19 83 GL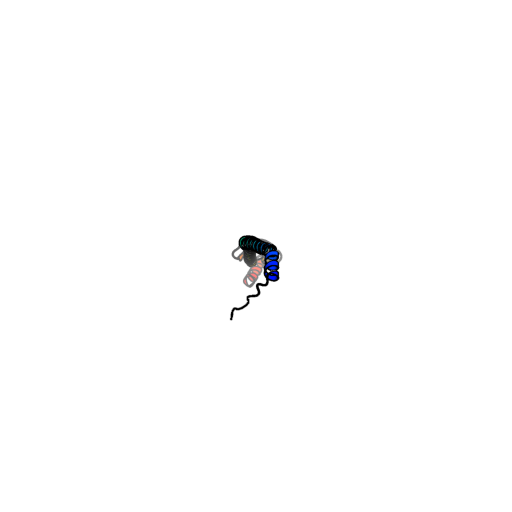N A O 1
ATOM 710 N N . ALA A 1 84 ? -14.862 -0.997 17.100 1.00 90.56 84 ALA A N 1
ATOM 711 C CA . ALA A 1 84 ? -14.502 -0.762 18.495 1.00 90.56 84 ALA A CA 1
ATOM 712 C C . ALA A 1 84 ? -15.538 0.126 19.206 1.00 90.56 84 ALA A C 1
ATOM 714 O O . ALA A 1 84 ? -15.942 -0.187 20.322 1.00 90.56 84 ALA A O 1
ATOM 715 N N . LYS A 1 85 ? -16.029 1.188 18.548 1.00 87.81 85 LYS A N 1
ATOM 716 C CA . LYS A 1 85 ? -17.101 2.037 19.100 1.00 87.81 85 LYS A CA 1
ATOM 717 C C . LYS A 1 85 ? -18.410 1.273 19.288 1.00 87.81 85 LYS A C 1
ATOM 719 O O . LYS A 1 85 ? -19.064 1.458 20.310 1.00 87.81 85 LYS A O 1
ATOM 724 N N . VAL A 1 86 ? -18.791 0.430 18.328 1.00 89.06 86 VAL A N 1
ATOM 725 C CA . VAL A 1 86 ? -19.994 -0.411 18.442 1.00 89.06 86 VAL A CA 1
ATOM 726 C C . VAL A 1 86 ? -19.878 -1.337 19.645 1.00 89.06 86 VAL A C 1
ATOM 728 O O . VAL A 1 86 ? -20.761 -1.311 20.491 1.00 89.06 86 VAL A O 1
ATOM 731 N N . ASN A 1 87 ? -18.758 -2.047 19.791 1.00 88.19 87 ASN A N 1
ATOM 732 C CA . ASN A 1 87 ? -18.546 -2.943 20.927 1.00 88.19 87 ASN A CA 1
ATOM 733 C C . ASN A 1 87 ? -18.615 -2.191 22.267 1.00 88.19 87 ASN A C 1
ATOM 735 O O . ASN A 1 87 ? -19.247 -2.669 23.200 1.00 88.19 87 ASN A O 1
ATOM 739 N N . THR A 1 88 ? -18.028 -0.988 22.361 1.00 85.50 88 THR A N 1
ATOM 740 C CA . THR A 1 88 ? -18.141 -0.183 23.591 1.00 85.50 88 THR A CA 1
ATOM 741 C C . THR A 1 88 ? -19.573 0.262 23.875 1.00 85.50 88 THR A C 1
ATOM 743 O O . THR A 1 88 ? -19.969 0.341 25.031 1.00 85.50 88 THR A O 1
ATOM 746 N N . LEU A 1 89 ? -20.361 0.558 22.836 1.00 83.06 89 LEU A N 1
ATOM 747 C CA . LEU A 1 89 ? -21.760 0.943 22.999 1.00 83.06 89 LEU A CA 1
ATOM 748 C C . LEU A 1 89 ? -22.617 -0.250 23.425 1.00 83.06 89 LEU A C 1
ATOM 750 O O . LEU A 1 89 ? -23.456 -0.088 24.305 1.00 83.06 89 LEU A O 1
ATOM 754 N N . GLU A 1 90 ? -22.381 -1.429 22.852 1.00 83.06 90 GLU A N 1
ATOM 755 C CA . GLU A 1 90 ? -23.035 -2.677 23.258 1.00 83.06 90 GLU A CA 1
ATOM 756 C C . GLU A 1 90 ? -22.712 -3.025 24.711 1.00 83.06 90 GLU A C 1
ATOM 758 O O . GLU A 1 90 ? -23.637 -3.237 25.484 1.00 83.06 90 GLU A O 1
ATOM 763 N N . GLU A 1 91 ? -21.445 -2.954 25.126 1.00 75.38 91 GLU A N 1
ATOM 764 C CA . GLU A 1 91 ? -21.049 -3.184 26.522 1.00 75.38 91 GLU A CA 1
ATOM 765 C C . GLU A 1 91 ? -21.712 -2.168 27.469 1.00 75.38 91 GLU A C 1
ATOM 767 O O . GLU A 1 91 ? -22.227 -2.528 28.526 1.00 75.38 91 GLU A O 1
ATOM 772 N N . THR A 1 92 ? -21.789 -0.888 27.083 1.00 73.31 92 THR A N 1
ATOM 773 C CA . THR A 1 92 ? -22.520 0.098 27.896 1.00 73.31 92 THR A CA 1
ATOM 774 C C . THR A 1 92 ? -24.023 -0.153 27.931 1.00 73.31 92 THR A C 1
ATOM 776 O O . THR A 1 92 ? -24.644 0.107 28.959 1.00 73.31 92 THR A O 1
ATOM 779 N N . LEU A 1 93 ? -24.621 -0.639 26.841 1.00 71.62 93 LEU A N 1
ATOM 780 C CA . LEU A 1 93 ? -26.037 -0.993 26.799 1.00 71.62 93 LEU A CA 1
ATOM 781 C C . LEU A 1 93 ? -26.318 -2.215 27.662 1.00 71.62 93 LEU A C 1
ATOM 783 O O . LEU A 1 93 ? -27.285 -2.177 28.409 1.00 71.62 93 LEU A O 1
ATOM 787 N N . GLU A 1 94 ? -25.455 -3.225 27.629 1.00 72.94 94 GLU A N 1
ATOM 788 C CA . GLU A 1 94 ? -25.544 -4.408 28.483 1.00 72.94 94 GLU A CA 1
ATOM 789 C C . GLU A 1 94 ? -25.460 -4.012 29.961 1.00 72.94 94 GLU A C 1
ATOM 791 O O . GLU A 1 94 ? -26.323 -4.392 30.743 1.00 72.94 94 GLU A O 1
ATOM 796 N N . ILE A 1 95 ? -24.532 -3.125 30.338 1.00 68.62 95 ILE A N 1
ATOM 797 C CA . ILE A 1 95 ? -24.450 -2.582 31.706 1.00 68.62 95 ILE A CA 1
ATOM 798 C C . ILE A 1 95 ? -25.711 -1.783 32.078 1.00 68.62 95 ILE A C 1
ATOM 800 O O . ILE A 1 95 ? -26.153 -1.812 33.230 1.00 68.62 95 ILE A O 1
ATOM 804 N N . ILE A 1 96 ? -26.285 -1.022 31.140 1.00 65.75 96 ILE A N 1
ATOM 805 C CA . ILE A 1 96 ? -27.514 -0.248 31.375 1.00 65.75 96 ILE A CA 1
ATOM 806 C C . ILE A 1 96 ? -28.732 -1.171 31.487 1.00 65.75 96 ILE A C 1
ATOM 808 O O . ILE A 1 96 ? -29.595 -0.902 32.319 1.00 65.75 96 ILE A O 1
ATOM 812 N N . GLU A 1 97 ? -28.821 -2.226 30.681 1.00 64.94 97 GLU A N 1
ATOM 813 C CA . GLU A 1 97 ? -29.891 -3.225 30.731 1.00 64.94 97 GLU A CA 1
ATOM 814 C C . GLU A 1 97 ? -29.787 -4.087 31.987 1.00 64.94 97 GLU A C 1
ATOM 816 O O . GLU A 1 97 ? -30.778 -4.223 32.697 1.00 64.94 97 GLU A O 1
ATOM 821 N N . GLU A 1 98 ? -28.595 -4.564 32.346 1.00 62.47 98 GLU A N 1
ATOM 822 C CA . GLU A 1 98 ? -28.356 -5.331 33.574 1.00 62.47 98 GLU A CA 1
ATOM 823 C C . GLU A 1 98 ? -28.668 -4.503 34.836 1.00 62.47 98 GLU A C 1
ATOM 825 O O . GLU A 1 98 ? -29.144 -5.031 35.842 1.00 62.47 98 GLU A O 1
ATOM 830 N N . ASN A 1 99 ? -28.470 -3.179 34.787 1.00 58.53 99 ASN A N 1
ATOM 831 C CA . ASN A 1 99 ? -28.840 -2.271 35.878 1.00 58.53 99 ASN A CA 1
ATOM 832 C C . ASN A 1 99 ? -30.256 -1.685 35.770 1.00 58.53 99 ASN A C 1
ATOM 834 O O . ASN A 1 99 ? -30.714 -1.034 36.716 1.00 58.53 99 ASN A O 1
ATOM 838 N N . ARG A 1 100 ? -30.977 -1.899 34.664 1.00 58.94 100 ARG A N 1
ATOM 839 C CA . ARG A 1 100 ? -32.404 -1.575 34.571 1.00 58.94 100 ARG A CA 1
ATOM 840 C C . ARG A 1 100 ? -33.187 -2.697 35.239 1.00 58.94 100 ARG A C 1
ATOM 842 O O . ARG A 1 100 ? -33.645 -3.631 34.595 1.00 58.94 100 ARG A O 1
ATOM 849 N N . MET A 1 101 ? -33.389 -2.571 36.547 1.00 60.22 101 MET A N 1
ATOM 850 C CA . MET A 1 101 ? -34.482 -3.291 37.197 1.00 60.22 101 MET A CA 1
ATOM 851 C C . MET A 1 101 ? -35.792 -2.840 36.547 1.00 60.22 101 MET A C 1
ATOM 853 O O . MET A 1 101 ? -36.047 -1.637 36.493 1.00 60.22 101 MET A O 1
ATOM 857 N N . ASP A 1 102 ? -36.584 -3.775 36.020 1.00 63.34 102 ASP A N 1
ATOM 858 C CA . ASP A 1 102 ? -37.893 -3.465 35.448 1.00 63.34 102 ASP A CA 1
ATOM 859 C C . ASP A 1 102 ? -38.879 -3.179 36.597 1.00 63.34 102 ASP A C 1
ATOM 861 O O . ASP A 1 102 ? -39.311 -4.107 37.292 1.00 63.34 102 ASP A O 1
ATOM 865 N N . PRO A 1 103 ? -39.254 -1.907 36.838 1.00 61.88 103 PRO A N 1
ATOM 866 C CA . PRO A 1 103 ? -40.165 -1.556 37.924 1.00 61.88 103 PRO A CA 1
ATOM 867 C C . PRO A 1 103 ? -41.550 -2.181 37.722 1.00 61.88 103 PRO A C 1
ATOM 869 O O . PRO A 1 103 ? -42.308 -2.308 38.682 1.00 61.88 103 PRO A O 1
ATOM 872 N N . SER A 1 104 ? -41.878 -2.597 36.495 1.00 66.19 104 SER A N 1
ATOM 873 C CA . SER A 1 104 ? -43.135 -3.262 36.160 1.00 66.19 104 SER A CA 1
ATOM 874 C C . SER A 1 104 ? -43.208 -4.655 36.775 1.00 66.19 104 SER A C 1
ATOM 876 O O . SER A 1 104 ? -44.266 -5.047 37.256 1.00 66.19 104 SER A O 1
ATOM 878 N N . GLU A 1 105 ? -42.098 -5.399 36.808 1.00 69.50 105 GLU A N 1
ATOM 879 C CA . GLU A 1 105 ? -42.080 -6.739 37.399 1.00 69.50 105 GLU A CA 1
ATOM 880 C C . GLU A 1 105 ? -42.294 -6.669 38.915 1.00 69.50 105 GLU A C 1
ATOM 882 O O . GLU A 1 105 ? -43.101 -7.414 39.476 1.00 69.50 105 GLU A O 1
ATOM 887 N N . VAL A 1 106 ? -41.635 -5.713 39.570 1.00 68.62 106 VAL A N 1
ATOM 888 C CA . VAL A 1 106 ? -41.767 -5.501 41.014 1.00 68.62 106 VAL A CA 1
ATOM 889 C C . VAL A 1 106 ? -43.160 -4.980 41.369 1.00 68.62 106 VAL A C 1
ATOM 891 O O . VAL A 1 106 ? -43.768 -5.452 42.329 1.00 68.62 106 VAL A O 1
ATOM 894 N N . LEU A 1 107 ? -43.707 -4.060 40.570 1.00 71.25 107 LEU A N 1
ATOM 895 C CA . LEU A 1 107 ? -45.065 -3.552 40.751 1.00 71.25 107 LEU A CA 1
ATOM 896 C C . LEU A 1 107 ? -46.119 -4.651 40.560 1.00 71.25 107 LEU A C 1
ATOM 898 O O . LEU A 1 107 ? -47.064 -4.718 41.344 1.00 71.25 107 LEU A O 1
ATOM 902 N N . ASN A 1 108 ? -45.953 -5.521 39.560 1.00 75.25 108 ASN A N 1
ATOM 903 C CA . ASN A 1 108 ? -46.867 -6.637 39.308 1.00 75.25 108 ASN A CA 1
ATOM 904 C C . ASN A 1 108 ? -46.879 -7.621 40.483 1.00 75.25 108 ASN A C 1
ATOM 906 O O . ASN A 1 108 ? -47.951 -7.971 40.970 1.00 75.25 108 ASN A O 1
ATOM 910 N N . ARG A 1 109 ? -45.705 -7.999 41.007 1.00 73.44 109 ARG A N 1
ATOM 911 C CA . ARG A 1 109 ? -45.619 -8.849 42.207 1.00 73.44 109 ARG A CA 1
ATOM 912 C C . ARG A 1 109 ? -46.226 -8.168 43.429 1.00 73.44 109 ARG A C 1
ATOM 914 O O . ARG A 1 109 ? -46.952 -8.800 44.185 1.00 73.44 109 ARG A O 1
ATOM 921 N N . LEU A 1 110 ? -45.983 -6.870 43.609 1.00 75.19 110 LEU A N 1
ATOM 922 C CA . LEU A 1 110 ? -46.565 -6.116 44.717 1.00 75.19 110 LEU A CA 1
ATOM 923 C C . LEU A 1 110 ? -48.101 -6.106 44.628 1.00 75.19 110 LEU A C 1
ATOM 925 O O . LEU A 1 110 ? -48.759 -6.285 45.645 1.00 75.19 110 LEU A O 1
ATOM 929 N N . GLN A 1 111 ? -48.682 -5.993 43.428 1.00 74.25 111 GLN A N 1
ATOM 930 C CA . GLN A 1 111 ? -50.133 -6.088 43.220 1.00 74.25 111 GLN A CA 1
ATOM 931 C C . GLN A 1 111 ? -50.721 -7.471 43.533 1.00 74.25 111 GLN A C 1
ATOM 933 O O . GLN A 1 111 ? -51.838 -7.530 44.044 1.00 74.25 111 GLN A O 1
ATOM 938 N N . GLU A 1 112 ? -49.999 -8.565 43.278 1.00 77.50 112 GLU A N 1
ATOM 939 C CA . GLU A 1 112 ? -50.467 -9.928 43.591 1.00 77.50 112 GLU A CA 1
ATOM 940 C C . GLU A 1 112 ? -50.645 -10.170 45.097 1.00 77.50 112 GLU A C 1
ATOM 942 O O . GLU A 1 112 ? -51.524 -10.931 45.505 1.00 77.50 112 GLU A O 1
ATOM 947 N N . TYR A 1 113 ? -49.842 -9.501 45.926 1.00 76.25 113 TYR A N 1
ATOM 948 C CA . TYR A 1 113 ? -49.864 -9.650 47.383 1.00 76.25 113 TYR A CA 1
ATOM 949 C C . TYR A 1 113 ? -50.690 -8.583 48.107 1.00 76.25 113 TYR A C 1
ATOM 951 O O . TYR A 1 113 ? -50.853 -8.647 49.330 1.00 76.25 113 TYR A O 1
ATOM 959 N N . LEU A 1 114 ? -51.228 -7.601 47.381 1.00 78.38 114 LEU A N 1
ATOM 960 C CA . LEU A 1 114 ? -52.082 -6.587 47.980 1.00 78.38 114 LEU A CA 1
ATOM 961 C C . LEU A 1 114 ? -53.476 -7.154 48.295 1.00 78.38 114 LEU A C 1
ATOM 963 O O . LEU A 1 114 ? -54.117 -7.760 47.433 1.00 78.38 114 LEU A O 1
ATOM 967 N N . PRO A 1 115 ? -53.996 -6.930 49.515 1.00 75.56 115 PRO A N 1
ATOM 968 C CA . PRO A 1 115 ? -55.342 -7.350 49.872 1.00 75.56 115 PRO A CA 1
ATOM 969 C C . PRO A 1 115 ? -56.388 -6.603 49.033 1.00 75.56 115 PRO A C 1
ATOM 971 O O . PRO A 1 115 ? -56.194 -5.453 48.628 1.00 75.56 115 PRO A O 1
ATOM 974 N N . ALA A 1 116 ? -57.519 -7.265 48.777 1.00 73.12 116 ALA A N 1
ATOM 975 C CA . ALA A 1 116 ? -58.572 -6.744 47.913 1.00 73.12 116 ALA A CA 1
ATOM 976 C C . ALA A 1 116 ? -59.049 -5.356 48.379 1.00 73.12 116 ALA A C 1
ATOM 978 O O . ALA A 1 116 ? -59.593 -5.204 49.472 1.00 73.12 116 ALA A O 1
ATOM 979 N N . GLY A 1 117 ? -58.855 -4.350 47.522 1.00 69.25 117 GLY A N 1
ATOM 980 C CA . GLY A 1 117 ? -59.244 -2.964 47.781 1.00 69.25 117 GLY A CA 1
ATOM 981 C C . GLY A 1 117 ? -58.157 -2.074 48.398 1.00 69.25 117 GLY A C 1
ATOM 982 O O . GLY A 1 117 ? -58.432 -0.906 48.671 1.00 69.25 117 GLY A O 1
ATOM 983 N N . ALA A 1 118 ? -56.929 -2.572 48.571 1.00 78.25 118 ALA A N 1
ATOM 984 C CA . ALA A 1 118 ? -55.772 -1.714 48.807 1.00 78.25 118 ALA A CA 1
ATOM 985 C C . ALA A 1 118 ? -55.433 -0.885 47.554 1.00 78.25 118 ALA A C 1
ATOM 987 O O . ALA A 1 118 ? -55.550 -1.360 46.422 1.00 78.25 118 ALA A O 1
ATOM 988 N N . VAL A 1 119 ? -55.008 0.362 47.758 1.00 78.94 119 VAL A N 1
ATOM 989 C CA . VAL A 1 119 ? -54.675 1.304 46.679 1.00 78.94 119 VAL A CA 1
ATOM 990 C C . VAL A 1 119 ? -53.214 1.711 46.798 1.00 78.94 119 VAL A C 1
ATOM 992 O O . VAL A 1 119 ? -52.790 2.221 47.833 1.00 78.94 119 VAL A O 1
ATOM 995 N N . VAL A 1 120 ? -52.444 1.510 45.728 1.00 77.88 120 VAL A N 1
ATOM 996 C CA . VAL A 1 120 ? -51.079 2.039 45.617 1.00 77.88 120 VAL A CA 1
ATOM 997 C C . VAL A 1 120 ? -51.169 3.495 45.169 1.00 77.88 120 VAL A C 1
ATOM 999 O O . VAL A 1 120 ? -51.591 3.778 44.051 1.00 77.88 120 VAL A O 1
ATOM 1002 N N . ASN A 1 121 ? -50.791 4.422 46.045 1.00 79.69 121 ASN A N 1
ATOM 1003 C CA . ASN A 1 121 ? -50.840 5.862 45.778 1.00 79.69 121 ASN A CA 1
ATOM 1004 C C . ASN A 1 121 ? -49.576 6.364 45.082 1.00 79.69 121 ASN A C 1
ATOM 1006 O O . ASN A 1 121 ? -49.638 7.267 44.251 1.00 79.69 121 ASN A O 1
ATOM 1010 N N . SER A 1 122 ? -48.422 5.804 45.442 1.00 77.19 122 SER A N 1
ATOM 1011 C CA . SER A 1 122 ? -47.148 6.122 44.806 1.00 77.19 122 SER A CA 1
ATOM 1012 C C . SER A 1 122 ? -46.224 4.917 44.831 1.00 77.19 122 SER A C 1
ATOM 1014 O O . SER A 1 122 ? -46.209 4.154 45.796 1.00 77.19 122 SER A O 1
ATOM 1016 N N . PHE A 1 123 ? -45.448 4.770 43.767 1.00 76.00 123 PHE A N 1
ATOM 1017 C CA . PHE A 1 123 ? -44.403 3.770 43.634 1.00 76.00 123 PHE A CA 1
ATOM 1018 C C . PHE A 1 123 ? -43.207 4.457 42.984 1.00 76.00 123 PHE A C 1
ATOM 1020 O O . PHE A 1 123 ? -43.333 4.989 41.880 1.00 76.00 123 PHE A O 1
ATOM 1027 N N . ASP A 1 124 ? -42.085 4.497 43.690 1.00 75.31 124 ASP A N 1
ATOM 1028 C CA . ASP A 1 124 ? -40.833 5.066 43.210 1.00 75.31 124 ASP A CA 1
ATOM 1029 C C . ASP A 1 124 ? -39.690 4.099 43.509 1.00 75.31 124 ASP A C 1
ATOM 1031 O O . ASP A 1 124 ? -39.559 3.588 44.624 1.00 75.31 124 ASP A O 1
ATOM 1035 N N . MET A 1 125 ? -38.872 3.846 42.495 1.00 68.38 125 MET A N 1
ATOM 1036 C CA . MET A 1 125 ? -37.727 2.953 42.583 1.00 68.38 125 MET A CA 1
ATOM 1037 C C . MET A 1 125 ? -36.467 3.781 42.376 1.00 68.38 125 MET A C 1
ATOM 1039 O O . MET A 1 125 ? -36.228 4.330 41.298 1.00 68.38 125 MET A O 1
ATOM 1043 N N . GLN A 1 126 ? -35.675 3.908 43.434 1.00 70.50 126 GLN A N 1
ATOM 1044 C CA . GLN A 1 126 ? -34.495 4.757 43.435 1.00 70.50 126 GLN A CA 1
ATOM 1045 C C . GLN A 1 126 ? -33.291 4.036 42.817 1.00 70.50 126 GLN A C 1
ATOM 1047 O O . GLN A 1 126 ? -33.208 2.809 42.754 1.00 70.50 126 GLN A O 1
ATOM 1052 N N . LYS A 1 127 ? -32.320 4.826 42.340 1.00 63.97 127 LYS A N 1
ATOM 1053 C CA . LYS A 1 127 ? -31.114 4.329 41.649 1.00 63.97 127 LYS A CA 1
ATOM 1054 C C . LYS A 1 127 ? -30.214 3.445 42.520 1.00 63.97 127 LYS A C 1
ATOM 1056 O O . LYS A 1 127 ? -29.359 2.748 41.987 1.00 63.97 127 LYS A O 1
ATOM 1061 N N . ASP A 1 128 ? -30.382 3.493 43.835 1.00 65.12 128 ASP A N 1
ATOM 1062 C CA . ASP A 1 128 ? -29.676 2.677 44.825 1.00 65.12 128 ASP A CA 1
ATOM 1063 C C . ASP A 1 128 ? -30.374 1.333 45.101 1.00 65.12 128 ASP A C 1
ATOM 1065 O O . ASP A 1 128 ? -30.009 0.640 46.048 1.00 65.12 128 ASP A O 1
ATOM 1069 N N . LYS A 1 129 ? -31.342 0.949 44.255 1.00 64.88 129 LYS A N 1
ATOM 1070 C CA . LYS A 1 129 ? -32.154 -0.271 44.383 1.00 64.88 129 LYS A CA 1
ATOM 1071 C C . LYS A 1 129 ? -33.085 -0.250 45.601 1.00 64.88 129 LYS A C 1
ATOM 1073 O O . LYS A 1 129 ? -33.602 -1.296 45.981 1.00 64.88 129 LYS A O 1
ATOM 1078 N N . THR A 1 130 ? -33.334 0.919 46.195 1.00 69.25 130 THR A N 1
ATOM 1079 C CA . THR A 1 130 ? -34.361 1.072 47.229 1.00 69.25 130 THR A CA 1
ATOM 1080 C C . THR A 1 130 ? -35.729 1.327 46.603 1.00 69.25 130 THR A C 1
ATOM 1082 O O . THR A 1 130 ? -35.866 2.011 45.584 1.00 69.25 130 THR A O 1
ATOM 1085 N N . LEU A 1 131 ? -36.759 0.741 47.209 1.00 73.38 131 LEU A N 1
ATOM 1086 C CA . LEU A 1 131 ? -38.139 0.827 46.749 1.00 73.38 131 LEU A CA 1
ATOM 1087 C C . LEU A 1 131 ? -38.968 1.600 47.767 1.00 73.38 131 LEU A C 1
ATOM 1089 O O . LEU A 1 131 ? -39.036 1.227 48.936 1.00 73.38 131 LEU A O 1
ATOM 1093 N N . ASN A 1 132 ? -39.635 2.652 47.301 1.00 77.31 132 ASN A N 1
ATOM 1094 C CA . ASN A 1 132 ? -40.551 3.453 48.096 1.00 77.31 132 ASN A CA 1
ATOM 1095 C C . ASN A 1 132 ? -41.964 3.324 47.532 1.00 77.31 132 ASN A C 1
ATOM 1097 O O . ASN A 1 132 ? -42.270 3.826 46.451 1.00 77.31 132 ASN A O 1
ATOM 1101 N N . ALA A 1 133 ? -42.847 2.687 48.295 1.00 79.31 133 ALA A N 1
ATOM 1102 C CA . ALA A 1 133 ? -44.255 2.562 47.952 1.00 79.31 133 ALA A CA 1
ATOM 1103 C C . ALA A 1 133 ? -45.135 3.185 49.040 1.00 79.31 133 ALA A C 1
ATOM 1105 O O . ALA A 1 133 ? -44.925 2.969 50.233 1.00 79.31 133 ALA A O 1
ATOM 1106 N N . SER A 1 134 ? -46.143 3.951 48.626 1.00 81.81 134 SER A N 1
ATOM 1107 C CA . SER A 1 134 ? -47.217 4.422 49.499 1.00 81.81 134 SER A CA 1
ATOM 1108 C C . SER A 1 134 ? -48.482 3.644 49.177 1.00 81.81 134 SER A C 1
ATOM 1110 O O . SER A 1 134 ? -48.997 3.724 48.062 1.00 81.81 134 SER A O 1
ATOM 1112 N N . ILE A 1 135 ? -48.976 2.888 50.154 1.00 82.94 135 ILE A N 1
ATOM 1113 C CA . ILE A 1 135 ? -50.139 2.012 50.006 1.00 82.94 135 ILE A CA 1
ATOM 1114 C C . ILE A 1 135 ? -51.182 2.420 51.044 1.00 82.94 135 ILE A C 1
ATOM 1116 O O . ILE A 1 135 ? -50.870 2.591 52.224 1.00 82.94 135 ILE A O 1
ATOM 1120 N N . THR A 1 136 ? -52.430 2.567 50.614 1.00 84.38 136 THR A N 1
ATOM 1121 C CA . THR A 1 136 ? -53.582 2.735 51.499 1.00 84.38 136 THR A CA 1
ATOM 1122 C C . THR A 1 136 ? -54.324 1.415 51.628 1.00 84.38 136 THR A C 1
ATOM 1124 O O . THR A 1 136 ? -54.724 0.819 50.632 1.00 84.38 136 THR A O 1
ATOM 1127 N N . PHE A 1 137 ? -54.537 0.990 52.871 1.00 83.25 137 PHE A N 1
ATOM 1128 C CA . PHE A 1 137 ? -55.297 -0.206 53.220 1.00 83.25 137 PHE A CA 1
ATOM 1129 C C . PHE A 1 137 ? -56.691 0.180 53.719 1.00 83.25 137 PHE A C 1
ATOM 1131 O O . PHE A 1 137 ? -56.867 1.234 54.334 1.00 83.25 137 PHE A O 1
ATOM 1138 N N . LEU A 1 138 ? -57.677 -0.682 53.472 1.00 82.56 138 LEU A N 1
ATOM 1139 C CA . LEU A 1 138 ? -59.059 -0.471 53.912 1.00 82.56 138 LEU A CA 1
ATOM 1140 C C . LEU A 1 138 ? -59.251 -0.755 55.408 1.00 82.56 138 LEU A C 1
ATOM 1142 O O . LEU A 1 138 ? -60.089 -0.116 56.044 1.00 82.56 138 LEU A O 1
ATOM 1146 N N . SER A 1 139 ? -58.480 -1.689 55.974 1.00 81.75 139 SER A N 1
ATOM 1147 C CA . SER A 1 139 ? -58.569 -2.087 57.381 1.00 81.75 139 SER A CA 1
ATOM 1148 C C . SER A 1 139 ? -57.195 -2.141 58.063 1.00 81.75 139 SER A C 1
ATOM 1150 O O . SER A 1 139 ? -56.219 -2.568 57.445 1.00 81.75 139 SER A O 1
ATOM 1152 N N . PRO A 1 140 ? -57.097 -1.803 59.365 1.00 79.81 140 PRO A N 1
ATOM 1153 C CA . PRO A 1 140 ? -55.879 -2.011 60.153 1.00 79.81 140 PRO A CA 1
ATOM 1154 C C . PRO A 1 140 ? -55.420 -3.476 60.211 1.00 79.81 140 PRO A C 1
ATOM 1156 O O . PRO A 1 140 ? -54.226 -3.737 60.331 1.00 79.81 140 PRO A O 1
ATOM 1159 N N . LEU A 1 141 ? -56.350 -4.434 60.106 1.00 80.75 141 LEU A N 1
ATOM 1160 C CA . LEU A 1 141 ? -56.018 -5.862 60.038 1.00 80.75 141 LEU A CA 1
ATOM 1161 C C . LEU A 1 141 ? -55.233 -6.186 58.760 1.00 80.75 141 LEU A C 1
ATOM 1163 O O . LEU A 1 141 ? -54.224 -6.887 58.824 1.00 80.75 141 LEU A O 1
ATOM 1167 N N . ASP A 1 142 ? -55.630 -5.604 57.629 1.00 81.25 142 ASP A N 1
ATOM 1168 C CA . ASP A 1 142 ? -54.976 -5.810 56.331 1.00 81.25 142 ASP A CA 1
ATOM 1169 C C . ASP A 1 142 ? -53.531 -5.297 56.343 1.00 81.25 142 ASP A C 1
ATOM 1171 O O . ASP A 1 142 ? -52.649 -5.927 55.764 1.00 81.25 142 ASP A O 1
ATOM 1175 N N . VAL A 1 143 ? -53.268 -4.207 57.077 1.00 80.94 143 VAL A N 1
ATOM 1176 C CA . VAL A 1 143 ? -51.910 -3.682 57.300 1.00 80.94 143 VAL A CA 1
ATOM 1177 C C . VAL A 1 143 ? -51.049 -4.711 58.029 1.00 80.94 143 VAL A C 1
ATOM 1179 O O . VAL A 1 143 ? -49.920 -4.971 57.622 1.00 80.94 143 VAL A O 1
ATOM 1182 N N . THR A 1 144 ? -51.569 -5.312 59.103 1.00 80.25 144 THR A N 1
ATOM 1183 C CA . THR A 1 144 ? -50.806 -6.290 59.896 1.00 80.25 144 THR A CA 1
ATOM 1184 C C . THR A 1 144 ? -50.538 -7.582 59.132 1.00 80.25 144 THR A C 1
ATOM 1186 O O . THR A 1 144 ? -49.434 -8.117 59.224 1.00 80.25 144 THR A O 1
ATOM 1189 N N . PHE A 1 145 ? -51.503 -8.050 58.335 1.00 79.44 145 PHE A N 1
ATOM 1190 C CA . PHE A 1 145 ? -51.325 -9.219 57.474 1.00 79.44 145 PHE A CA 1
ATOM 1191 C C . PHE A 1 145 ? -50.300 -8.956 56.376 1.00 79.44 145 PHE A C 1
ATOM 1193 O O . PHE A 1 145 ? -49.390 -9.762 56.194 1.00 79.44 145 PHE A O 1
ATOM 1200 N N . PHE A 1 146 ? -50.399 -7.811 55.699 1.00 80.62 146 PHE A N 1
ATOM 1201 C CA . PHE A 1 146 ? -49.434 -7.417 54.679 1.00 80.62 146 PHE A CA 1
ATOM 1202 C C . PHE A 1 146 ? -48.025 -7.265 55.266 1.00 80.62 146 PHE A C 1
ATOM 1204 O O . PHE A 1 146 ? -47.069 -7.790 54.707 1.00 80.62 146 PHE A O 1
ATOM 1211 N N . TRP A 1 147 ? -47.884 -6.625 56.431 1.00 81.88 147 TRP A N 1
ATOM 1212 C CA . TRP A 1 147 ? -46.582 -6.448 57.078 1.00 81.88 147 TRP A CA 1
ATOM 1213 C C . TRP A 1 147 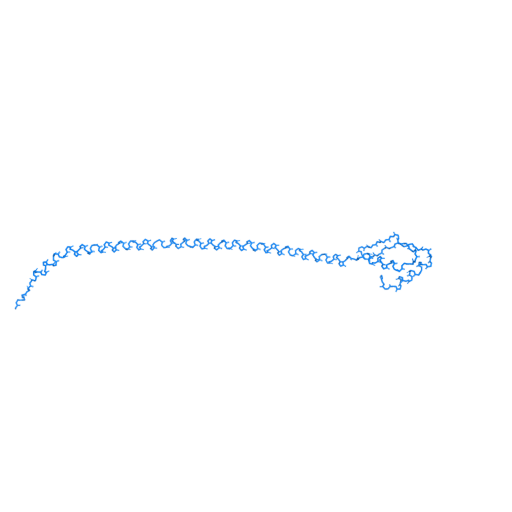? -45.958 -7.772 57.525 1.00 81.88 147 TRP A C 1
ATOM 1215 O O . TRP A 1 147 ? -44.769 -7.995 57.313 1.00 81.88 147 TRP A O 1
ATOM 1225 N N . SER A 1 148 ? -46.757 -8.672 58.105 1.00 80.06 148 SER A N 1
ATOM 1226 C CA . SER A 1 148 ? -46.294 -10.013 58.475 1.00 80.06 148 SER A CA 1
ATOM 1227 C C . SER A 1 148 ? -45.857 -10.810 57.250 1.00 80.06 148 SER A C 1
ATOM 1229 O O . SER A 1 148 ? -44.836 -11.486 57.300 1.00 80.06 148 SER A O 1
ATOM 1231 N N . MET A 1 149 ? -46.613 -10.715 56.155 1.00 76.62 149 MET A N 1
ATOM 1232 C CA . MET A 1 149 ? -46.305 -11.406 54.909 1.00 76.62 149 MET A CA 1
ATOM 1233 C C . MET A 1 149 ? -45.018 -10.878 54.275 1.00 76.62 149 MET A C 1
ATOM 1235 O O . MET A 1 149 ? -44.177 -11.675 53.886 1.00 76.62 149 MET A O 1
ATOM 1239 N N . MET A 1 150 ? -44.834 -9.557 54.230 1.00 77.31 150 MET A N 1
ATOM 1240 C CA . MET A 1 150 ? -43.619 -8.929 53.705 1.00 77.31 150 MET A CA 1
ATOM 1241 C C . MET A 1 150 ? -42.384 -9.257 54.554 1.00 77.31 150 MET A C 1
ATOM 1243 O O . MET A 1 150 ? -41.317 -9.501 54.003 1.00 77.31 150 MET A O 1
ATOM 1247 N N . ASN A 1 151 ? -42.524 -9.304 55.883 1.00 76.81 151 ASN A N 1
ATOM 1248 C CA . ASN A 1 151 ? -41.416 -9.598 56.796 1.00 76.81 151 ASN A CA 1
ATOM 1249 C C . ASN A 1 151 ? -40.950 -11.066 56.742 1.00 76.81 151 ASN A C 1
ATOM 1251 O O . ASN A 1 151 ? -39.781 -11.333 57.006 1.00 76.81 151 ASN A O 1
ATOM 1255 N N . ASP A 1 152 ? -41.844 -11.999 56.402 1.00 69.31 152 ASP A N 1
ATOM 1256 C CA . ASP A 1 152 ? -41.510 -13.417 56.190 1.00 69.31 152 ASP A CA 1
ATOM 1257 C C . ASP A 1 152 ? -41.165 -13.744 54.725 1.00 69.31 152 ASP A C 1
ATOM 1259 O O . ASP A 1 152 ? -40.703 -14.845 54.421 1.00 69.31 152 ASP A O 1
ATOM 1263 N N . SER A 1 153 ? -41.400 -12.818 53.792 1.00 63.44 153 SER A N 1
ATOM 1264 C CA . SER A 1 153 ? -41.132 -13.030 52.373 1.00 63.44 153 SER A CA 1
ATOM 1265 C C . SER A 1 153 ? -39.642 -12.830 52.066 1.00 63.44 153 SER A C 1
ATOM 1267 O O . SER A 1 153 ? -39.117 -11.741 52.252 1.00 63.44 153 SER A O 1
ATOM 1269 N N . GLU A 1 154 ? -38.967 -13.840 51.504 1.00 59.69 154 GLU A N 1
ATOM 1270 C CA . GLU A 1 154 ? -37.612 -13.700 50.917 1.00 59.69 154 GLU A CA 1
ATOM 1271 C C . GLU A 1 154 ? -37.620 -12.918 49.581 1.00 59.69 154 GLU A C 1
ATOM 1273 O O . GLU A 1 154 ? -36.681 -12.988 48.790 1.00 59.69 154 GLU A O 1
ATOM 1278 N N . TYR A 1 155 ? -38.722 -12.230 49.278 1.00 53.84 155 TYR A N 1
ATOM 1279 C CA . TYR A 1 155 ? -39.040 -11.707 47.952 1.00 53.84 155 TYR A CA 1
ATOM 1280 C C . TYR A 1 155 ? -38.696 -10.217 47.776 1.00 53.84 155 TYR A C 1
ATOM 1282 O O . TYR A 1 155 ? -38.886 -9.702 46.671 1.00 53.84 155 TYR A O 1
ATOM 1290 N N . PHE A 1 156 ? -38.178 -9.552 48.819 1.00 51.66 156 PHE A N 1
ATOM 1291 C CA . PHE A 1 156 ? -37.768 -8.142 48.823 1.00 51.66 156 PHE A CA 1
ATOM 1292 C C . PHE A 1 156 ? -36.492 -7.909 49.638 1.00 51.66 156 PHE A C 1
ATOM 1294 O O . PHE A 1 156 ? -36.370 -8.504 50.732 1.00 51.66 156 PHE A O 1
#

Foldseek 3Di:
DDDPPPPPVVVVVVCVVCVVVVVVVVVVVVVVVVVVVVVVVVVVVCVVVVVVVVVVVVVVVVVVVVVVVVVVVVVVVVVVVVVVVVVVVVVVVVVVVVQPDPVVVVVVVVVVLQPPPKDWPDWDQDSVRDIDTDIDDPDPVSVVVSVVCVVPDPPD

Radius of gyration: 56.65 Å; chains: 1; bounding box: 131×30×130 Å